Protein 2O9U (pdb70)

Solvent-accessible surface area: 6147 Å² total; per-residue (Å²): 61,152,90,99,101,40,93,41,24,120,101,0,51,90,3,0,108,14,0,4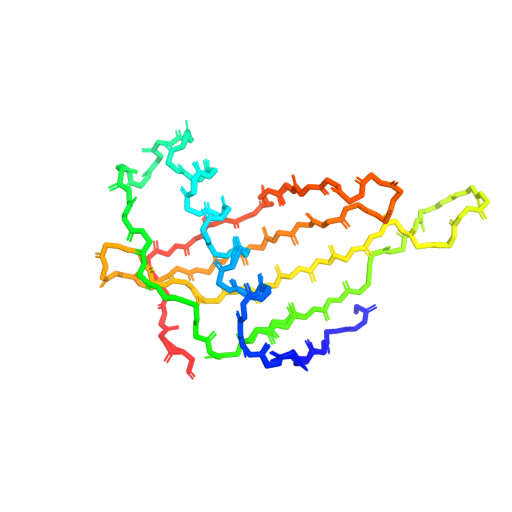,96,44,6,37,165,95,43,148,71,42,192,11,74,42,60,90,0,36,152,38,0,39,55,54,36,40,116,48,148,148,69,218,105,121,35,95,0,51,17,7,36,0,22,0,70,0,45,119,98,8,4,58,0,8,0,18,27,41,128,137,84,188,33,105,136,25,79,121,16,73,21,80,36,103,91,97

Nearest PDB structures (foldseek):
  8q0s-assembly1_AAA  TM=9.460E-01  e=7.509E-16  Dioscoreophyllum cumminsii
  3q2p-assembly3_C  TM=9.559E-01  e=2.024E-15  Dioscoreophyllum cumminsii
  5o7r-assembly1_B  TM=9.449E-01  e=1.716E-15  Dioscoreophyllum cumminsii
  3pxm-assembly2_B  TM=9.128E-01  e=8.858E-16  Dioscoreophyllum cumminsii
  5z1p-assembly1_A  TM=9.352E-01  e=2.259E-15  Dioscoreophyllum cumminsii

Sequence (96 aa):
GEWEEIIIIDDIGPFFTTQQNNLGKKFAVDDEEEENNKKIGQQYGGRLTFNKKVIRPCCMMKKTIIYENEGFREEIIKKGYEEYQQLLYYVYASDKKLFRRADDIISEEDYKTRGRRKKLLRFNGPPVPPPPPP

Structure (mmCIF, N/CA/C/O backbone):
data_2O9U
#
_entry.id   2O9U
#
_cell.length_a   27.103
_cell.length_b   66.316
_cell.length_c   27.154
_cell.angle_alpha   90.000
_cell.angle_beta   111.600
_cell.angle_gamma   90.000
#
_symmetry.space_group_name_H-M   'P 1 21 1'
#
loop_
_entity.id
_entity.type
_entity.pdbx_description
1 polymer 'Monellin chain B and Monellin chain A'
2 non-polymer 'SULFATE ION'
3 water water
#
loop_
_atom_site.group_PDB
_atom_site.id
_atom_site.type_symbol
_atom_site.label_atom_id
_atom_site.label_alt_id
_atom_site.label_comp_id
_atom_site.label_asym_id
_atom_site.label_entity_id
_atom_sit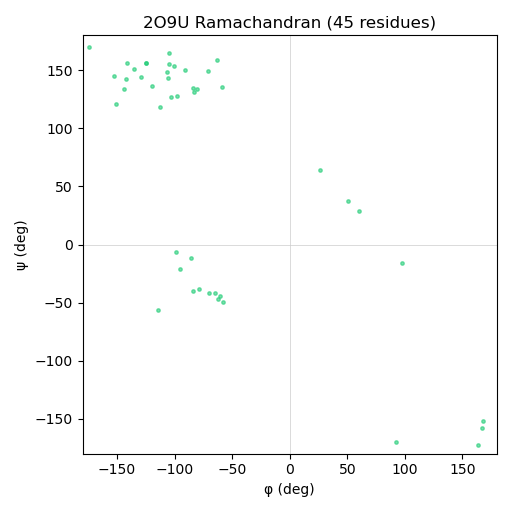e.label_seq_id
_atom_site.pdbx_PDB_ins_code
_atom_site.Cartn_x
_atom_site.Cartn_y
_atom_site.Cartn_z
_atom_site.occupancy
_atom_site.B_iso_or_equiv
_atom_site.auth_seq_id
_atom_site.auth_comp_id
_atom_site.auth_asym_id
_atom_site.auth_atom_id
_atom_site.pdbx_PDB_model_num
ATOM 1 N N . GLY A 1 2 ? -4.794 15.282 -1.561 0.50 34.23 1001 GLY X N 1
ATOM 2 C CA . GLY A 1 2 ? -3.474 14.598 -1.713 0.50 33.89 1001 GLY X CA 1
ATOM 3 C C . GLY A 1 2 ? -2.897 14.818 -3.102 0.50 33.47 1001 GLY X C 1
ATOM 4 O O . GLY A 1 2 ? -2.031 15.684 -3.299 0.50 33.99 1001 GLY X O 1
ATOM 5 N N . GLU A 1 3 ? -3.476 14.147 -4.094 1.00 33.37 1002 GLU X N 1
ATOM 6 C CA . GLU A 1 3 ? -4.719 13.422 -3.918 1.00 28.21 1002 GLU X CA 1
ATOM 7 C C . GLU A 1 3 ? -4.386 11.944 -3.872 1.00 25.27 1002 GLU X C 1
ATOM 8 O O . GLU A 1 3 ? -3.412 11.514 -4.474 1.00 26.00 1002 GLU X O 1
ATOM 14 N N . TRP A 1 4 ? -5.237 11.163 -3.240 1.00 21.82 1003 TRP X N 1
ATOM 15 C CA . TRP A 1 4 ? -5.013 9.712 -3.129 1.00 17.22 1003 TRP X CA 1
ATOM 16 C C . TRP A 1 4 ? -5.348 9.043 -4.431 1.00 15.82 1003 TRP X C 1
ATOM 17 O O . TRP A 1 4 ? -6.367 9.371 -5.086 1.00 20.11 1003 TRP X O 1
ATOM 28 N N A GLU A 1 5 ? -4.496 8.167 -4.885 0.50 13.08 1004 GLU X N 1
ATOM 29 N N B GLU A 1 5 ? -4.579 8.003 -4.724 0.50 14.44 1004 GLU X N 1
ATOM 30 C CA A GLU A 1 5 ? -4.874 7.249 -5.885 0.50 13.58 1004 GLU X CA 1
ATOM 31 C CA B GLU A 1 5 ? -4.631 7.250 -5.952 0.50 14.64 1004 GLU X CA 1
ATOM 32 C C A GLU A 1 5 ? -4.655 5.867 -5.318 0.50 12.22 1004 GLU X C 1
ATOM 33 C C B GLU A 1 5 ? -4.621 5.759 -5.597 0.50 13.12 1004 GLU X C 1
ATOM 34 O O A GLU A 1 5 ? -4.230 5.695 -4.174 0.50 11.40 1004 GLU X O 1
ATOM 35 O O B GLU A 1 5 ? -3.722 5.317 -4.984 0.50 10.78 1004 GLU X O 1
ATOM 46 N N A ILE A 1 6 ? -4.958 4.880 -6.141 0.50 12.60 1005 ILE X N 1
ATOM 47 N N B ILE A 1 6 ? -5.621 5.005 -6.033 0.50 12.22 1005 ILE X N 1
ATOM 48 C CA A ILE A 1 6 ? -4.932 3.520 -5.717 0.50 10.63 1005 ILE X CA 1
ATOM 49 C CA B ILE A 1 6 ? -5.624 3.557 -5.891 0.50 11.80 1005 ILE X CA 1
ATOM 50 C C A ILE A 1 6 ? -3.941 2.738 -6.569 0.50 9.63 1005 ILE X C 1
ATOM 51 C C B ILE A 1 6 ? -4.492 2.944 -6.677 0.50 10.39 1005 ILE X C 1
ATOM 52 O O A ILE A 1 6 ? -3.875 2.891 -7.795 0.50 11.92 1005 ILE X O 1
ATOM 53 O O B ILE A 1 6 ? -4.324 3.239 -7.860 0.50 10.46 1005 ILE X O 1
ATOM 62 N N A ILE A 1 7 ? -3.086 1.999 -5.906 0.50 9.14 1006 ILE X N 1
ATOM 63 N N B ILE A 1 7 ? -3.728 2.074 -6.019 0.50 10.14 1006 ILE X N 1
ATOM 64 C CA A ILE A 1 7 ? -2.193 1.137 -6.574 0.50 8.89 1006 ILE X CA 1
ATOM 65 C CA B ILE A 1 7 ? -2.693 1.271 -6.667 0.50 11.46 1006 ILE X CA 1
ATOM 66 C C A ILE A 1 7 ? -2.715 -0.286 -6.429 0.50 10.38 1006 ILE X C 1
ATOM 67 C C B ILE A 1 7 ? -2.827 -0.193 -6.307 0.50 10.00 1006 ILE X C 1
ATOM 68 O O A ILE A 1 7 ? -3.794 -0.536 -5.808 0.50 12.06 1006 ILE X O 1
ATOM 69 O O B ILE A 1 7 ? -3.165 -0.548 -5.190 0.50 9.24 1006 ILE X O 1
ATOM 78 N N A ASP A 1 8 ? -2.148 -1.161 -7.237 0.50 9.27 1007 ASP X N 1
ATOM 79 N N B ASP A 1 8 ? -2.565 -1.068 -7.255 0.50 8.03 1007 ASP X N 1
ATOM 80 C CA A ASP A 1 8 ? -2.480 -2.561 -7.147 0.50 9.18 1007 ASP X CA 1
ATOM 81 C CA B ASP A 1 8 ? -2.822 -2.460 -6.987 0.50 8.61 1007 ASP X CA 1
ATOM 82 C C A ASP A 1 8 ? -1.578 -3.163 -6.160 0.50 9.11 1007 ASP X C 1
ATOM 83 C C B ASP A 1 8 ? -1.752 -3.050 -6.012 0.50 9.00 1007 ASP X C 1
ATOM 84 O O A ASP A 1 8 ? -0.465 -2.690 -6.018 0.60 10.24 1007 ASP X O 1
ATOM 85 O O B ASP A 1 8 ? -0.829 -2.343 -5.570 0.40 11.92 1007 ASP X O 1
ATOM 94 N N . ILE A 1 9 ? -1.993 -4.276 -5.571 1.00 10.08 1008 ILE X N 1
ATOM 95 C CA . ILE A 1 9 ? -1.146 -5.017 -4.703 1.00 9.09 1008 ILE X CA 1
ATOM 96 C C . ILE A 1 9 ? -0.156 -5.878 -5.469 1.00 9.98 1008 ILE X C 1
ATOM 97 O O . ILE A 1 9 ? -0.354 -6.218 -6.635 1.00 11.81 1008 ILE X O 1
ATOM 102 N N . GLY A 1 10 ? 0.924 -6.229 -4.812 1.00 10.77 1009 GLY X N 1
ATOM 103 C CA . GLY A 1 10 ? 1.971 -7.026 -5.407 1.00 11.75 1009 GLY X CA 1
ATOM 104 C C . GLY A 1 10 ? 3.152 -6.949 -4.496 1.00 11.73 1009 GLY X C 1
ATOM 105 O O . GLY A 1 10 ? 3.058 -6.583 -3.314 1.00 11.12 1009 GLY X O 1
ATOM 106 N N . PRO A 1 11 ? 4.354 -7.209 -5.019 1.00 12.26 1010 PRO X N 1
ATOM 107 C CA . PRO A 1 11 ? 5.510 -7.288 -4.123 1.00 12.90 1010 PRO X CA 1
ATOM 108 C C . PRO A 1 11 ? 5.811 -5.985 -3.380 1.00 10.54 1010 PRO X C 1
ATOM 109 O O . PRO A 1 11 ? 6.282 -6.037 -2.233 1.00 11.34 1010 PRO X O 1
ATOM 113 N N A PHE A 1 12 ? 5.515 -4.876 -4.039 0.70 12.75 1011 PHE X N 1
ATOM 114 N N B PHE A 1 12 ? 5.649 -4.801 -3.980 0.30 12.32 1011 PHE X N 1
ATOM 115 C CA A PHE A 1 12 ? 5.711 -3.584 -3.473 0.70 12.73 1011 PHE X CA 1
ATOM 116 C CA B PHE A 1 12 ? 6.008 -3.557 -3.226 0.30 12.16 1011 PHE X CA 1
ATOM 117 C C A PHE A 1 12 ? 4.862 -3.454 -2.194 0.70 10.95 1011 PHE X C 1
ATOM 118 C C B PHE A 1 12 ? 5.081 -3.375 -1.982 0.30 11.26 1011 PHE X C 1
ATOM 119 O O A PHE A 1 12 ? 5.370 -2.984 -1.136 0.70 10.16 1011 PHE X O 1
ATOM 120 O O B PHE A 1 12 ? 5.572 -3.070 -0.865 0.30 9.87 1011 PHE X O 1
ATOM 135 N N A THR A 1 13 ? 3.558 -3.827 -2.274 0.50 9.37 1012 THR X N 1
ATOM 136 N N B THR A 1 13 ? 3.761 -3.614 -2.149 0.50 12.11 1012 THR X N 1
ATOM 137 C CA A THR A 1 13 ? 2.647 -3.691 -1.119 0.50 9.13 1012 THR X CA 1
ATOM 138 C CA B THR A 1 13 ? 2.834 -3.506 -1.016 0.50 11.38 1012 THR X CA 1
ATOM 139 C C A THR A 1 13 ? 2.947 -4.661 -0.037 0.50 8.36 1012 THR X C 1
ATOM 140 C C B THR A 1 13 ? 2.924 -4.661 0.003 0.50 9.75 1012 THR X C 1
ATOM 141 O O A THR A 1 13 ? 2.947 -4.295 1.142 0.50 8.22 1012 THR X O 1
ATOM 142 O O B THR A 1 13 ? 2.712 -4.429 1.192 0.50 9.03 1012 THR X O 1
ATOM 149 N N . GLN A 1 14 ? 3.337 -5.857 -0.427 1.00 9.74 1013 GLN X N 1
ATOM 150 C CA A GLN A 1 14 ? 3.660 -6.884 0.548 0.50 10.49 1013 GLN X CA 1
ATOM 151 C CA B GLN A 1 14 ? 3.734 -6.906 0.513 0.50 11.10 1013 GLN X CA 1
ATOM 152 C C . GLN A 1 14 ? 4.861 -6.413 1.384 1.00 10.58 1013 GLN X C 1
A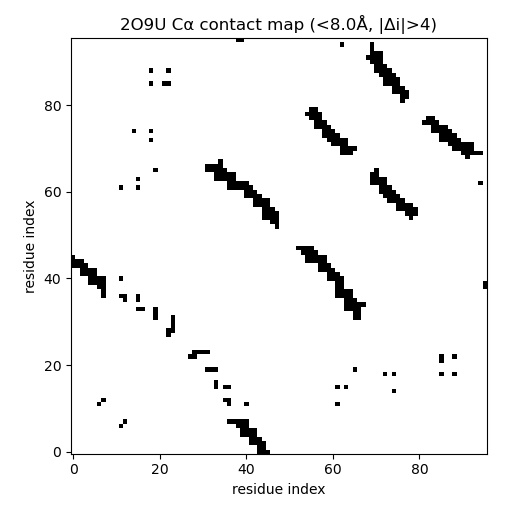TOM 153 O O . GLN A 1 14 ? 4.870 -6.565 2.597 1.00 12.13 1013 GLN X O 1
ATOM 164 N N A ASN A 1 15 ? 5.874 -5.845 0.679 0.50 8.35 1014 ASN X N 1
ATOM 165 N N B ASN A 1 15 ? 5.807 -5.775 0.806 0.50 9.16 1014 ASN X N 1
ATOM 166 C CA A ASN A 1 15 ? 7.109 -5.254 1.306 0.50 9.20 1014 ASN X CA 1
ATOM 167 C CA B ASN A 1 15 ? 6.896 -5.430 1.642 0.50 9.47 1014 ASN X CA 1
ATOM 168 C C A ASN A 1 15 ? 6.729 -4.145 2.320 0.50 8.57 1014 ASN X C 1
ATOM 169 C C B ASN A 1 15 ? 6.578 -4.201 2.488 0.50 8.48 1014 ASN X C 1
ATOM 170 O O A ASN A 1 15 ? 7.278 -4.109 3.416 0.50 8.68 1014 ASN X O 1
ATOM 171 O O B ASN A 1 15 ? 6.969 -4.126 3.670 0.50 7.58 1014 ASN X O 1
ATOM 180 N N . LEU A 1 16 ? 5.788 -3.266 1.955 1.00 8.48 1015 LEU X N 1
ATOM 181 C CA . LEU A 1 16 ? 5.293 -2.220 2.852 1.00 8.87 1015 LEU X CA 1
ATOM 182 C C . LEU A 1 16 ? 4.614 -2.788 4.049 1.00 8.59 1015 LEU X C 1
ATOM 183 O O . LEU A 1 16 ? 4.765 -2.278 5.177 1.00 8.34 1015 LEU X O 1
ATOM 188 N N . GLY A 1 17 ? 3.817 -3.812 3.851 1.00 8.55 1016 GLY X N 1
ATOM 189 C CA . GLY A 1 17 ? 3.098 -4.451 4.945 1.00 9.01 1016 GLY X CA 1
ATOM 190 C C . GLY A 1 17 ? 4.024 -5.132 5.961 1.00 8.16 1016 GLY X C 1
ATOM 191 O O . GLY A 1 17 ? 3.831 -5.033 7.180 1.00 8.88 1016 GLY X O 1
ATOM 192 N N . LYS A 1 18 ? 5.049 -5.808 5.474 1.00 8.36 1017 LYS X N 1
ATOM 193 C CA A LYS A 1 18 ? 6.047 -6.414 6.343 1.00 7.92 1017 LYS X CA 1
ATOM 194 C CA B LYS A 1 18 ? 6.043 -6.431 6.341 0.00 8.09 1017 LYS X CA 1
ATOM 195 C C . LYS A 1 18 ? 6.793 -5.351 7.129 1.00 8.22 1017 LYS X C 1
ATOM 196 O O . LYS A 1 18 ? 7.058 -5.531 8.314 1.00 9.39 1017 LYS X O 1
ATOM 207 N N . PHE A 1 19 ? 7.114 -4.241 6.489 1.00 8.43 1018 PHE X N 1
ATOM 208 C CA . PHE A 1 19 ? 7.702 -3.094 7.167 1.00 9.46 1018 PHE X CA 1
ATOM 209 C C . PHE A 1 19 ? 6.812 -2.588 8.291 1.00 8.53 1018 PHE X C 1
ATOM 210 O O . PHE A 1 19 ? 7.239 -2.386 9.420 1.00 9.03 1018 PHE X O 1
ATOM 218 N N . ALA A 1 20 ? 5.537 -2.400 7.980 1.00 8.78 1019 ALA X N 1
ATOM 219 C CA . ALA A 1 20 ? 4.596 -1.882 8.973 1.00 8.90 1019 ALA X CA 1
ATOM 220 C C . ALA A 1 20 ? 4.497 -2.816 10.189 1.00 9.79 1019 ALA X C 1
ATOM 221 O O . ALA A 1 20 ? 4.499 -2.355 11.321 1.00 9.46 1019 ALA X O 1
ATOM 223 N N . VAL A 1 21 ? 4.413 -4.111 9.963 1.00 9.15 1020 VAL X N 1
ATOM 224 C CA . VAL A 1 21 ? 4.332 -5.070 11.062 1.00 9.44 1020 VAL X CA 1
ATOM 225 C C . VAL A 1 21 ? 5.598 -5.049 11.871 1.00 9.81 1020 VAL X C 1
ATOM 226 O O . VAL A 1 21 ? 5.538 -5.067 13.127 1.00 9.71 1020 VAL X O 1
ATOM 230 N N A ASP A 1 22 ? 6.744 -5.063 11.207 0.50 7.92 1021 ASP X N 1
ATOM 231 N N B ASP A 1 22 ? 6.744 -4.927 11.200 0.50 8.79 1021 ASP X N 1
ATOM 232 C CA A ASP A 1 22 ? 7.992 -5.025 11.973 0.50 8.05 1021 ASP X CA 1
ATOM 233 C CA B ASP A 1 22 ? 8.026 -4.857 11.927 0.50 10.46 1021 ASP X CA 1
ATOM 234 C C A ASP A 1 22 ? 8.039 -3.788 12.836 0.50 7.89 1021 ASP X C 1
ATOM 235 C C B ASP A 1 22 ? 7.989 -3.619 12.888 0.50 10.08 1021 ASP X C 1
ATOM 236 O O A ASP A 1 22 ? 8.553 -3.793 13.960 0.50 8.27 1021 ASP X O 1
ATOM 237 O O B ASP A 1 22 ? 8.193 -3.761 14.098 0.50 12.47 1021 ASP X O 1
ATOM 246 N N A GLU A 1 23 ? 7.718 -2.656 12.260 0.50 9.54 1022 GLU X N 1
ATOM 247 N N B GLU A 1 23 ? 7.629 -2.438 12.381 0.50 8.33 1022 GLU X N 1
ATOM 248 C CA A GLU A 1 23 ? 7.799 -1.427 13.006 0.50 10.80 1022 GLU X CA 1
ATOM 249 C CA B GLU A 1 23 ? 7.579 -1.197 13.191 0.50 9.62 1022 GLU X CA 1
ATOM 250 C C A GLU A 1 23 ? 6.731 -1.388 14.205 0.50 11.35 1022 GLU X C 1
ATOM 251 C C B GLU A 1 23 ? 6.612 -1.243 14.257 0.50 11.01 1022 GLU X C 1
ATOM 252 O O A GLU A 1 23 ? 7.097 -1.103 15.383 0.50 12.01 1022 GLU X O 1
ATOM 253 O O B GLU A 1 23 ? 6.820 -0.667 15.336 0.50 12.71 1022 GLU X O 1
ATOM 264 N N . GLU A 1 24 ? 5.514 -1.881 14.012 1.00 10.18 1023 GLU X N 1
ATOM 265 C CA A GLU A 1 24 ? 4.550 -1.900 15.083 0.50 10.93 1023 GLU X CA 1
ATOM 266 C CA B GLU A 1 24 ? 4.517 -1.972 15.054 0.50 11.43 1023 GLU X CA 1
ATOM 267 C C . GLU A 1 24 ? 4.965 -2.895 16.146 1.00 10.31 1023 GLU X C 1
ATOM 268 O O . GLU A 1 24 ? 4.800 -2.625 17.320 1.00 12.18 1023 GLU X O 1
ATOM 279 N N . ASN A 1 25 ? 5.571 -4.025 15.766 1.00 9.96 1024 ASN X N 1
ATOM 280 C CA A ASN A 1 25 ? 6.038 -4.942 16.761 0.50 10.40 1024 ASN X CA 1
ATOM 281 C CA B ASN A 1 25 ? 6.118 -4.945 16.748 0.50 11.22 1024 ASN X CA 1
ATOM 282 C C . ASN A 1 25 ? 7.050 -4.244 17.692 1.00 10.49 1024 ASN X C 1
ATOM 283 O O . ASN A 1 25 ? 7.060 -4.495 18.900 1.00 12.49 1024 ASN X O 1
ATOM 292 N N . LYS A 1 26 ? 7.931 -3.413 17.149 1.00 10.76 1025 LYS X N 1
ATOM 293 C CA A LYS A 1 26 ? 8.975 -2.616 17.903 0.40 11.29 1025 LYS X CA 1
ATOM 294 C CA B LYS A 1 26 ? 8.918 -2.800 18.024 0.60 10.24 1025 LYS X CA 1
ATOM 295 C C . LYS A 1 26 ? 8.320 -1.786 19.005 1.00 12.93 1025 LYS X C 1
ATOM 296 O O . LYS A 1 26 ? 8.890 -1.568 20.073 1.00 15.79 1025 LYS X O 1
ATOM 307 N N . ILE A 1 27 ? 7.149 -1.194 18.673 1.00 11.85 1026 ILE X N 1
ATOM 308 C CA . ILE A 1 27 ? 6.361 -0.273 19.585 1.00 14.11 1026 ILE X CA 1
ATOM 309 C C . ILE A 1 27 ? 5.725 -1.028 20.745 1.00 15.15 1026 ILE X C 1
ATOM 310 O O . ILE A 1 27 ? 5.699 -0.559 21.877 1.00 16.84 1026 ILE X O 1
ATOM 315 N N . GLY A 1 28 ? 5.176 -2.201 20.450 1.00 16.72 1027 GLY X N 1
ATOM 316 C CA . GLY A 1 28 ? 4.658 -3.118 21.482 1.00 17.39 1027 GLY X CA 1
ATOM 317 C C . GLY A 1 28 ? 3.141 -3.092 21.769 1.00 15.90 1027 GLY X C 1
ATOM 318 O O . GLY A 1 28 ? 2.599 -3.992 22.526 1.00 18.84 1027 GLY X O 1
ATOM 319 N N . GLN A 1 29 ? 2.432 -2.067 21.328 1.00 18.51 1028 GLN X N 1
ATOM 320 C CA A GLN A 1 29 ? 1.083 -1.832 21.847 0.50 17.12 1028 GLN X CA 1
ATOM 321 C CA B GLN A 1 29 ? 1.071 -1.806 21.840 0.50 18.42 1028 GLN X CA 1
ATOM 322 C C . GLN A 1 29 ? 0.063 -2.889 21.378 1.00 19.37 1028 GLN X C 1
ATOM 323 O O . GLN A 1 29 ? -1.015 -3.020 21.961 1.00 19.68 1028 GLN X O 1
ATOM 334 N N . TYR A 1 30 ? 0.417 -3.684 20.335 1.00 18.56 1029 TYR X N 1
ATOM 335 C CA . TYR A 1 30 ? -0.455 -4.778 19.798 1.00 16.53 1029 TYR X CA 1
ATOM 336 C C . TYR A 1 30 ? 0.134 -6.162 20.053 1.00 13.67 1029 TYR X C 1
ATOM 337 O O . TYR A 1 30 ? -0.303 -7.183 19.491 1.00 16.68 1029 TYR X O 1
ATOM 346 N N A GLY A 1 31 ? 1.105 -6.233 20.969 0.25 16.46 1030 GLY X N 1
ATOM 347 N N B GLY A 1 31 ? 1.154 -6.201 20.923 0.75 16.90 1030 GLY X N 1
ATOM 348 C CA A GLY A 1 31 ? 1.877 -7.457 21.162 0.30 17.19 1030 GLY X CA 1
ATOM 349 C CA B GLY A 1 31 ? 1.948 -7.365 21.098 0.70 17.81 1030 GLY X CA 1
ATOM 350 C C A GLY A 1 31 ? 2.739 -7.752 19.936 0.25 17.02 1030 GLY X C 1
ATOM 351 C C B GLY A 1 31 ? 2.699 -7.759 19.849 0.75 18.15 1030 GLY X C 1
ATOM 352 O O A GLY A 1 31 ? 2.968 -6.871 19.108 0.08 16.65 1030 GLY X O 1
ATOM 353 O O B GLY A 1 31 ? 2.846 -6.944 18.939 0.92 17.85 1030 GLY X O 1
ATOM 354 N N . ARG A 1 32 ? 3.218 -8.989 19.823 1.00 17.33 1031 ARG X N 1
ATOM 355 C CA . ARG A 1 32 ? 3.949 -9.457 18.598 1.00 14.39 1031 ARG X CA 1
ATOM 356 C C . ARG A 1 32 ? 2.924 -9.936 17.544 1.00 13.12 1031 ARG X C 1
ATOM 357 O O . ARG A 1 32 ? 2.138 -10.861 17.786 1.00 18.39 1031 ARG X O 1
ATOM 365 N N . LEU A 1 33 ? 2.982 -9.344 16.399 1.00 10.84 1032 LEU X N 1
ATOM 366 C CA . LEU A 1 33 ? 2.134 -9.643 15.302 1.00 9.52 1032 LEU X CA 1
ATOM 367 C C . LEU A 1 33 ? 2.916 -10.398 14.228 1.00 11.15 1032 LEU X C 1
ATOM 368 O O . LEU A 1 33 ? 4.094 -10.166 14.042 1.00 11.66 1032 LEU X O 1
ATOM 373 N N . THR A 1 34 ? 2.229 -11.283 13.495 1.00 10.11 1033 THR X N 1
ATOM 374 C CA . THR A 1 34 ? 2.828 -12.070 12.417 1.00 10.63 1033 THR X CA 1
ATOM 375 C C . THR A 1 34 ? 2.227 -11.608 11.094 1.00 9.36 1033 THR X C 1
ATOM 376 O O . THR A 1 34 ? 1.026 -11.766 10.865 1.00 10.42 1033 THR X O 1
ATOM 380 N N . PHE A 1 35 ? 3.036 -11.093 10.198 1.00 9.60 1034 PHE X N 1
ATOM 381 C CA . PHE A 1 35 ? 2.515 -10.626 8.913 1.00 8.37 1034 PHE X CA 1
ATOM 382 C C . PHE A 1 35 ? 1.813 -11.742 8.139 1.00 8.77 1034 PHE X C 1
ATOM 383 O O . PHE A 1 35 ? 2.357 -12.844 8.029 1.00 10.16 1034 PHE X O 1
ATOM 391 N N . ASN A 1 36 ? 0.650 -11.432 7.580 1.00 7.80 1035 ASN X N 1
ATOM 392 C CA . ASN A 1 36 ? -0.040 -12.373 6.704 1.00 8.38 1035 ASN X CA 1
ATOM 393 C C . ASN A 1 36 ? -0.127 -11.877 5.259 1.00 7.78 1035 ASN X C 1
ATOM 394 O O . ASN A 1 36 ? 0.281 -12.609 4.350 1.00 9.04 1035 ASN X O 1
ATOM 399 N N . LYS A 1 37 ? -0.688 -10.694 5.011 1.00 7.02 1036 LYS X N 1
ATOM 400 C CA A LYS A 1 37 ? -1.040 -10.280 3.661 0.50 7.45 1036 LYS X CA 1
ATOM 401 C CA B LYS A 1 37 ? -1.142 -10.304 3.668 0.50 7.20 1036 LYS X CA 1
ATOM 402 C C . LYS A 1 37 ? -1.490 -8.828 3.661 1.00 6.84 1036 LYS X C 1
ATOM 403 O O . LYS A 1 37 ? -2.175 -8.392 4.580 1.00 8.42 1036 LYS X O 1
ATOM 414 N N . VAL A 1 38 ? -1.139 -8.109 2.574 1.00 6.27 1037 VAL X N 1
ATOM 415 C CA . VAL A 1 38 ? -1.740 -6.799 2.311 1.00 6.69 1037 VAL X CA 1
ATOM 416 C C . VAL A 1 38 ? -2.794 -6.968 1.191 1.00 6.74 1037 VAL X C 1
ATOM 417 O O . VAL A 1 38 ? -2.537 -7.603 0.178 1.00 7.89 1037 VAL X O 1
ATOM 421 N N . ILE A 1 39 ? -4.001 -6.508 1.460 1.00 5.82 1038 ILE X N 1
ATOM 422 C CA . ILE A 1 39 ? -5.126 -6.620 0.543 1.00 6.22 1038 ILE X CA 1
ATOM 423 C C . ILE A 1 39 ? -5.431 -5.284 -0.121 1.00 6.00 1038 ILE X C 1
ATOM 424 O O . ILE A 1 39 ? -4.969 -4.239 0.311 1.00 7.17 1038 I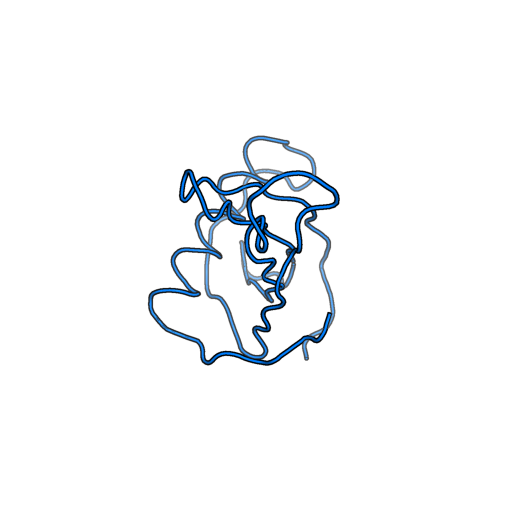LE X O 1
ATOM 429 N N . ARG A 1 40 ? -6.208 -5.343 -1.189 1.00 7.23 1039 ARG X N 1
ATOM 430 C CA . ARG A 1 40 ? -6.780 -4.165 -1.775 1.00 7.23 1039 ARG X CA 1
ATOM 431 C C . ARG A 1 40 ? -7.859 -3.620 -0.863 1.00 8.16 1039 ARG X C 1
ATOM 432 O O . ARG A 1 40 ? -8.574 -4.412 -0.221 1.00 9.38 1039 ARG X O 1
ATOM 440 N N . PRO A 1 41 ? -8.056 -2.308 -0.860 1.00 8.79 1040 PRO X N 1
ATOM 441 C CA . PRO A 1 41 ? -7.360 -1.282 -1.605 1.00 9.14 1040 PRO X CA 1
ATOM 442 C C . PRO A 1 41 ? -6.105 -0.771 -0.932 1.00 8.19 1040 PRO X C 1
ATOM 443 O O . PRO A 1 41 ? -6.091 -0.594 0.290 1.00 8.25 1040 PRO X O 1
ATOM 447 N N A CYS A 1 42 ? -5.034 -0.600 -1.702 0.70 8.67 1041 CYS X N 1
ATOM 448 N N B CYS A 1 42 ? -5.213 -0.238 -1.750 0.30 7.26 1041 CYS X N 1
ATOM 449 C CA A CYS A 1 42 ? -3.898 0.197 -1.299 0.70 9.98 1041 CYS X CA 1
ATOM 450 C CA B CYS A 1 42 ? -3.980 0.313 -1.266 0.30 8.82 1041 CYS X CA 1
ATOM 451 C C A CYS A 1 42 ? -4.012 1.504 -2.075 0.70 10.23 1041 CYS X C 1
ATOM 452 C C B CYS A 1 42 ? -3.721 1.704 -1.844 0.30 7.45 1041 CYS X C 1
ATOM 453 O O A CYS A 1 42 ? -4.484 1.576 -3.234 0.70 10.90 1041 CYS X O 1
ATOM 454 O O B CYS A 1 42 ? -3.718 1.910 -3.070 0.30 6.99 1041 CYS X O 1
ATOM 459 N N A MET A 1 43 ? -3.589 2.556 -1.463 0.50 8.21 1042 MET X N 1
ATOM 460 N N B MET A 1 43 ? -3.613 2.680 -0.977 0.50 9.00 1042 MET X N 1
ATOM 461 C CA A MET A 1 43 ? -3.596 3.839 -2.157 0.50 10.56 1042 MET X CA 1
ATOM 462 C CA B MET A 1 43 ? -3.656 4.077 -1.440 0.50 8.81 1042 MET X CA 1
ATOM 463 C C A MET A 1 43 ? -2.341 4.592 -1.709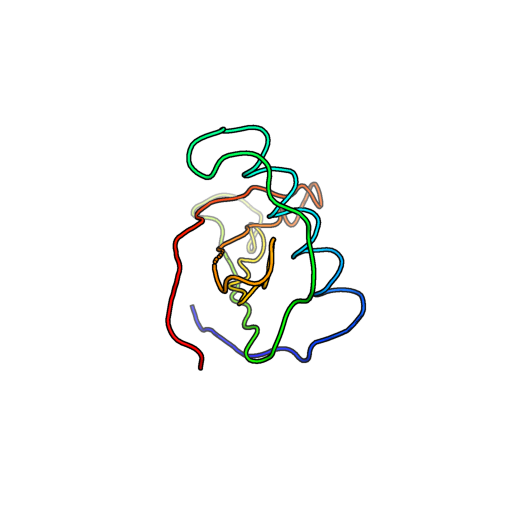 0.50 10.10 1042 MET X C 1
ATOM 464 C C B MET A 1 43 ? -2.310 4.796 -1.429 0.50 9.23 1042 MET X C 1
ATOM 465 O O A MET A 1 43 ? -1.645 4.191 -0.780 0.50 9.06 1042 MET X O 1
ATOM 466 O O B MET A 1 43 ? -1.515 4.598 -0.511 0.50 9.61 1042 MET X O 1
ATOM 475 N N . LYS A 1 44 ? -2.038 5.609 -2.473 1.00 10.34 1043 LYS X N 1
ATOM 476 C CA . LYS A 1 44 ? -0.800 6.351 -2.491 1.00 9.81 1043 LYS X CA 1
ATOM 477 C C . LYS A 1 44 ? -1.122 7.830 -2.729 1.00 9.88 1043 LYS X C 1
ATOM 478 O O . LYS A 1 44 ? -1.971 8.157 -3.545 1.00 11.14 1043 LYS X O 1
ATOM 484 N N . LYS A 1 45 ? -0.395 8.710 -2.079 1.00 10.13 1044 LYS X N 1
ATOM 485 C CA . LYS A 1 45 ? -0.448 10.125 -2.376 1.00 11.52 1044 LYS X CA 1
ATOM 486 C C . LYS A 1 45 ? 0.926 10.730 -2.293 1.00 11.13 1044 LYS X C 1
ATOM 487 O O . LYS A 1 45 ? 1.813 10.252 -1.613 1.00 11.23 1044 LYS X O 1
ATOM 493 N N . THR A 1 46 ? 1.083 11.838 -2.996 1.00 11.29 1045 THR X N 1
ATOM 494 C CA . THR A 1 46 ? 2.312 12.587 -2.986 1.00 10.46 1045 THR X CA 1
ATOM 495 C C . THR A 1 46 ? 2.370 13.543 -1.790 1.00 10.06 1045 THR X C 1
ATOM 496 O O . THR A 1 46 ? 1.395 14.173 -1.444 1.00 13.24 1045 THR X O 1
ATOM 500 N N . ILE A 1 47 ? 3.523 13.552 -1.131 1.00 9.19 1046 ILE X N 1
ATOM 501 C CA A ILE A 1 47 ? 3.859 14.445 -0.033 0.50 10.01 1046 ILE X CA 1
ATOM 502 C CA B ILE A 1 47 ? 3.799 14.503 -0.098 0.50 10.11 1046 ILE X CA 1
ATOM 503 C C . ILE A 1 47 ? 4.745 15.539 -0.628 1.00 9.73 1046 ILE X C 1
ATOM 504 O O . ILE A 1 47 ? 5.867 15.258 -1.071 1.00 10.20 1046 ILE X O 1
ATOM 51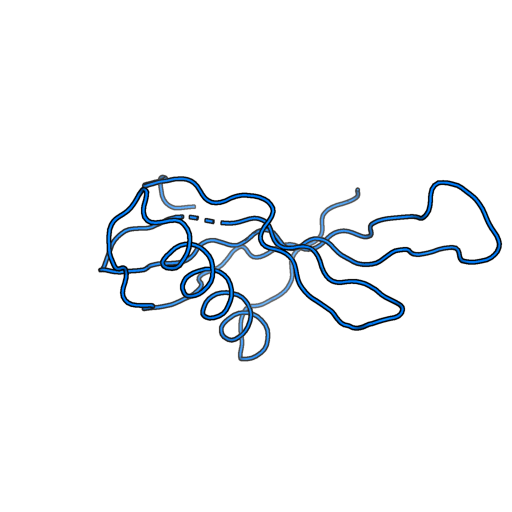3 N N . TYR A 1 48 ? 4.272 16.775 -0.643 1.00 10.48 1047 TYR X N 1
ATOM 514 C CA . TYR A 1 48 ? 5.048 17.866 -1.215 1.00 10.70 1047 TYR X CA 1
ATOM 515 C C . TYR A 1 48 ? 5.897 18.488 -0.123 1.00 9.68 1047 TYR X C 1
ATOM 516 O O . TYR A 1 48 ? 5.528 18.518 1.051 1.00 12.34 1047 TYR X O 1
ATOM 525 N N . GLU A 1 49 ? 7.058 19.026 -0.509 1.00 9.46 1048 GLU X N 1
ATOM 526 C CA . GLU A 1 49 ? 7.810 19.832 0.380 1.00 9.34 1048 GLU X CA 1
ATOM 527 C C . GLU A 1 49 ? 7.023 21.081 0.737 1.00 8.71 1048 GLU X C 1
ATOM 528 O O . GLU A 1 49 ? 6.141 21.528 -0.026 1.00 9.44 1048 GLU X O 1
ATOM 534 N N . ASN A 1 50 ? 7.383 21.702 1.866 1.00 8.44 1049 ASN X N 1
ATOM 535 C CA . ASN A 1 50 ? 6.783 22.954 2.278 1.00 8.86 1049 ASN X CA 1
ATOM 536 C C . ASN A 1 50 ? 7.613 24.184 1.939 1.00 8.46 1049 ASN X C 1
ATOM 537 O O . ASN A 1 50 ? 7.154 25.309 2.175 1.00 8.42 1049 ASN X O 1
ATOM 542 N N . GLU A 1 51 ? 8.815 23.976 1.443 1.00 8.81 1050 GLU X N 1
ATOM 543 C CA . GLU A 1 51 ? 9.782 25.012 1.115 1.00 9.56 1050 GLU X CA 1
ATOM 544 C C . GLU A 1 51 ? 10.977 24.391 0.454 1.00 10.75 1050 GLU X C 1
ATOM 545 O O . GLU A 1 51 ? 11.109 23.159 0.400 1.00 12.32 1050 GLU X O 1
ATOM 551 N N . GLY A 1 52 ? 11.826 25.235 -0.078 1.00 13.00 1051 GLY X N 1
ATOM 552 C CA . GLY A 1 52 ? 13.103 24.829 -0.607 1.00 13.86 1051 GLY X CA 1
ATOM 553 C C . GLY A 1 52 ? 13.073 24.517 -2.078 1.00 12.88 1051 GLY X C 1
ATOM 554 O O . GLY A 1 52 ? 12.091 24.834 -2.790 1.00 14.82 1051 GLY X O 1
ATOM 555 N N . PHE A 1 53 ? 14.159 23.948 -2.580 1.00 12.62 1052 PHE X N 1
ATOM 556 C CA . PHE A 1 53 ? 14.306 23.695 -4.016 1.00 11.96 1052 PHE X CA 1
ATOM 557 C C . PHE A 1 53 ? 13.737 22.428 -4.540 1.00 13.62 1052 PHE X C 1
ATOM 558 O O . PHE A 1 53 ? 13.632 22.254 -5.749 1.00 14.42 1052 PHE X O 1
ATOM 566 N N . ARG A 1 54 ? 13.348 21.523 -3.667 1.00 12.46 1053 ARG X N 1
ATOM 567 C CA . ARG A 1 54 ? 12.750 20.256 -4.138 1.00 14.68 1053 ARG X CA 1
ATOM 568 C C . ARG A 1 54 ? 11.247 20.312 -4.003 1.00 12.47 1053 ARG X C 1
ATOM 569 O O . ARG A 1 54 ? 10.735 20.782 -2.979 1.00 12.78 1053 ARG X O 1
ATOM 577 N N A GLU A 1 55 ? 10.589 19.806 -5.030 0.50 10.65 1054 GLU X N 1
ATOM 578 N N B GLU A 1 55 ? 10.509 19.856 -5.000 0.50 12.17 1054 GLU X N 1
ATOM 579 C CA A GLU A 1 55 ? 9.162 19.825 -5.120 0.50 9.54 1054 GLU X CA 1
ATOM 580 C CA B GLU A 1 55 ? 9.046 19.882 -4.898 0.5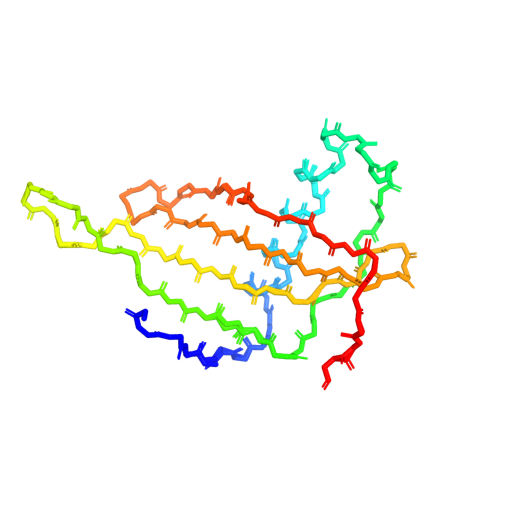0 11.67 1054 GLU X CA 1
ATOM 581 C C A GLU A 1 55 ? 8.524 18.766 -4.229 0.50 9.75 1054 GLU X C 1
ATOM 582 C C B GLU A 1 55 ? 8.510 18.724 -4.072 0.50 10.46 1054 GLU X C 1
ATOM 583 O O A GLU A 1 55 ? 7.577 19.037 -3.519 0.50 9.48 1054 GLU X O 1
ATOM 584 O O B GLU A 1 55 ? 7.622 18.886 -3.260 0.50 9.22 1054 GLU X O 1
ATOM 595 N N . ILE A 1 56 ? 9.010 17.532 -4.354 1.00 10.69 1055 ILE X N 1
ATOM 596 C CA A ILE A 1 56 ? 8.363 16.376 -3.744 0.50 11.82 1055 ILE X CA 1
ATOM 597 C CA B ILE A 1 56 ? 8.434 16.288 -3.795 0.50 11.10 1055 ILE X CA 1
ATOM 598 C C . ILE A 1 56 ? 9.200 15.824 -2.586 1.00 10.87 1055 ILE X C 1
ATOM 599 O O . ILE A 1 56 ? 10.386 15.519 -2.707 1.00 14.03 1055 ILE X O 1
ATOM 608 N N . LYS A 1 57 ? 8.579 15.789 -1.427 1.00 10.62 1056 LYS X N 1
ATOM 609 C CA A LYS A 1 57 ? 9.221 15.200 -0.223 0.50 11.95 1056 LYS X CA 1
ATOM 610 C CA B LYS A 1 57 ? 9.216 15.227 -0.240 0.50 10.98 1056 LYS X CA 1
ATOM 611 C C . LYS A 1 57 ? 9.238 13.712 -0.275 1.00 11.64 1056 LYS X C 1
ATOM 612 O O . LYS A 1 57 ? 10.206 13.097 0.131 1.00 13.78 1056 LYS X O 1
ATOM 623 N N . GLY A 1 58 ? 8.143 13.122 -0.738 1.00 10.45 1057 GLY X N 1
ATOM 624 C CA . GLY A 1 58 ? 8.018 11.673 -0.797 1.00 10.99 1057 GLY X CA 1
ATOM 625 C C . GLY A 1 58 ? 6.585 11.289 -1.074 1.00 9.74 1057 GLY X C 1
ATOM 626 O O . GLY A 1 58 ? 5.872 12.032 -1.689 1.00 9.98 1057 GLY X O 1
ATOM 627 N N . TYR A 1 59 ? 6.196 10.098 -0.593 1.00 10.48 1058 TYR X N 1
ATOM 628 C CA . TYR A 1 59 ? 4.905 9.511 -0.854 1.00 10.21 1058 TYR X CA 1
ATOM 629 C C . TYR A 1 59 ? 4.378 8.966 0.453 1.00 10.92 1058 TYR X C 1
ATOM 630 O O . TYR A 1 59 ? 5.134 8.583 1.335 1.00 15.91 1058 TYR X O 1
ATOM 639 N N . GLU A 1 60 ? 3.080 8.930 0.579 1.00 9.43 1059 GLU X N 1
ATOM 640 C CA A GLU A 1 60 ? 2.404 8.256 1.674 0.50 9.68 1059 GLU X CA 1
ATOM 641 C CA B GLU A 1 60 ? 2.465 8.213 1.656 0.50 9.38 1059 GLU X CA 1
ATOM 642 C C . GLU A 1 60 ? 1.587 7.130 1.098 1.00 9.37 1059 GLU X C 1
ATOM 643 O O . GLU A 1 60 ? 0.895 7.309 0.108 1.00 10.27 1059 GLU X O 1
ATOM 654 N N . TYR A 1 61 ? 1.600 5.987 1.775 1.00 8.72 1060 TYR X N 1
ATOM 655 C CA . TYR A 1 61 ? 0.820 4.822 1.440 1.00 8.26 1060 TYR X CA 1
ATOM 656 C C . TYR A 1 61 ? -0.100 4.469 2.570 1.00 8.74 1060 TYR X C 1
ATOM 657 O O . TYR A 1 61 ? 0.285 4.524 3.733 1.00 11.09 1060 TYR X O 1
ATOM 666 N N . GLN A 1 62 ? -1.327 4.140 2.242 1.00 9.23 1061 GLN X N 1
ATOM 667 C CA A GLN A 1 62 ? -2.216 3.651 3.258 0.50 10.18 1061 GLN X CA 1
ATOM 668 C CA B GLN A 1 62 ? -2.364 3.625 3.207 0.50 9.82 1061 GLN X CA 1
ATOM 669 C C . GLN A 1 62 ? -2.661 2.235 2.845 1.00 9.68 1061 GLN X C 1
ATOM 670 O O . GLN A 1 62 ? -3.077 1.988 1.713 1.00 12.33 1061 GLN X O 1
ATOM 681 N N . LEU A 1 63 ? -2.449 1.326 3.777 1.00 7.82 1062 LEU X N 1
ATOM 682 C CA A LEU A 1 63 ? -2.626 -0.066 3.502 0.50 7.05 1062 LEU X CA 1
ATOM 683 C CA B LEU A 1 63 ? -2.461 -0.160 3.567 0.50 9.06 1062 LEU X CA 1
ATOM 684 C C . LEU A 1 63 ? -3.559 -0.773 4.488 1.00 7.53 1062 LEU X C 1
ATOM 685 O O . LEU A 1 63 ? -3.645 -0.370 5.596 1.00 8.94 1062 LEU X O 1
ATOM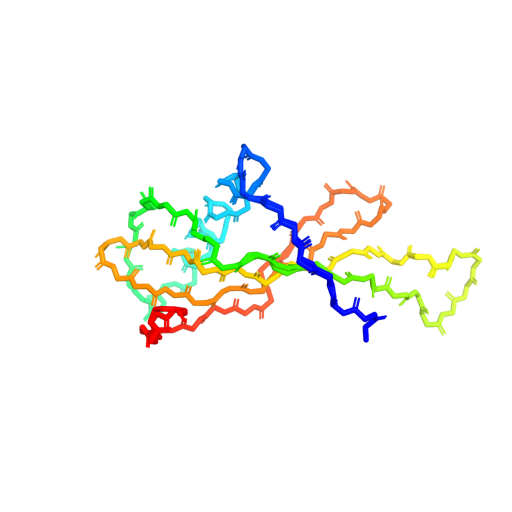 694 N N A TYR A 1 64 ? -4.222 -1.804 3.991 0.50 6.70 1063 TYR X N 1
ATOM 695 N N B TYR A 1 64 ? -4.153 -1.860 4.012 0.50 6.91 1063 TYR X N 1
ATOM 696 C CA A TYR A 1 64 ? -4.861 -2.823 4.814 0.50 6.54 1063 TYR X CA 1
ATOM 697 C CA B TYR A 1 64 ? -4.917 -2.786 4.863 0.50 6.45 1063 TYR X CA 1
ATOM 698 C C A TYR A 1 64 ? -3.932 -3.988 4.906 0.50 6.12 1063 TYR X C 1
ATOM 699 C C B TYR A 1 64 ? -4.121 -4.082 4.942 0.50 6.52 1063 TYR X C 1
ATOM 700 O O A TYR A 1 64 ? -3.536 -4.579 3.889 0.50 6.84 1063 TYR X O 1
ATOM 701 O O B TYR A 1 64 ? -3.922 -4.779 3.941 0.50 6.91 1063 TYR X O 1
ATOM 718 N N . VAL A 1 65 ? -3.589 -4.372 6.128 1.00 7.08 1064 VAL X N 1
ATOM 719 C CA . VAL A 1 65 ? -2.675 -5.447 6.376 1.00 7.27 1064 VAL X CA 1
ATOM 720 C C . VAL A 1 65 ? -3.249 -6.436 7.420 1.00 6.53 1064 VAL X C 1
ATOM 721 O O . VAL A 1 65 ? -3.550 -6.004 8.531 1.00 6.96 1064 VAL X O 1
ATOM 725 N N . TYR A 1 66 ? -3.306 -7.699 7.042 1.00 6.57 1065 TYR X N 1
ATOM 726 C CA . TYR A 1 66 ? -3.578 -8.737 7.983 1.00 6.26 1065 TYR X CA 1
ATOM 727 C C . TYR A 1 66 ? -2.274 -9.112 8.682 1.00 6.83 1065 TYR X C 1
ATOM 728 O O . TYR A 1 66 ? -1.257 -9.409 8.014 1.00 7.31 1065 TYR X O 1
ATOM 737 N N . ALA A 1 67 ? -2.357 -9.173 9.997 1.00 6.86 1066 ALA X N 1
ATOM 738 C CA . ALA A 1 67 ? -1.258 -9.672 10.814 1.00 8.09 1066 ALA X CA 1
ATOM 739 C C . ALA A 1 67 ? -1.892 -10.423 11.979 1.00 8.79 1066 ALA X C 1
ATOM 740 O O . ALA A 1 67 ? -2.864 -9.944 12.554 1.00 8.87 1066 ALA X O 1
ATOM 742 N N . SER A 1 68 ? -1.373 -11.607 12.272 1.00 9.44 1067 SER X N 1
ATOM 743 C CA . SER A 1 68 ? -1.976 -12.490 13.274 1.00 10.11 1067 SER X CA 1
ATOM 744 C C . SER A 1 68 ? -3.449 -12.681 13.036 1.00 11.00 1067 SER X C 1
ATOM 745 O O . SER A 1 68 ? -4.239 -12.747 13.947 1.00 10.90 1067 SER X O 1
ATOM 748 N N . ASP A 1 69 ? -3.809 -12.768 11.744 1.00 9.55 1068 ASP X N 1
ATOM 749 C CA . ASP A 1 69 ? -5.171 -13.027 11.306 1.00 9.75 1068 ASP X CA 1
ATOM 750 C C . ASP A 1 69 ? -6.177 -11.963 11.761 1.00 10.06 1068 ASP X C 1
ATOM 751 O O . ASP A 1 69 ? -7.364 -12.228 11.795 1.00 11.11 1068 ASP X O 1
ATOM 756 N N . LYS A 1 70 ? -5.683 -10.737 11.934 1.00 9.12 1069 LYS X N 1
ATOM 757 C CA A LYS A 1 70 ? -6.529 -9.573 12.223 0.50 9.28 1069 LYS X CA 1
ATOM 758 C CA B LYS A 1 70 ? -6.513 -9.554 12.218 0.50 8.93 1069 LYS X CA 1
ATOM 759 C C . LYS A 1 70 ? -6.155 -8.463 11.219 1.00 8.14 1069 LYS X C 1
ATOM 760 O O . LYS A 1 70 ? -5.036 -8.392 10.824 1.00 8.09 1069 LYS X O 1
ATOM 771 N N . LEU A 1 71 ? -7.143 -7.627 10.863 1.00 8.27 1070 LEU X N 1
ATOM 772 C CA . LEU A 1 71 ? -6.956 -6.613 9.814 1.00 6.90 1070 LEU X CA 1
ATOM 773 C C . LEU A 1 71 ? -6.645 -5.270 10.447 1.00 7.39 1070 LEU X C 1
ATOM 774 O O . LEU A 1 71 ? -7.460 -4.750 11.226 1.00 8.23 1070 LEU X O 1
ATOM 779 N N . PHE A 1 72 ? -5.556 -4.658 10.002 1.00 7.20 1071 PHE X N 1
ATOM 780 C CA . PHE A 1 72 ? -5.139 -3.343 10.493 1.00 7.72 1071 PHE X CA 1
ATOM 781 C C . PHE A 1 72 ? -4.978 -2.376 9.331 1.00 8.92 1071 PHE X C 1
ATOM 782 O O . PHE A 1 72 ? -4.841 -2.794 8.183 1.00 8.74 1071 PHE X O 1
ATOM 790 N N . ARG A 1 73 ? -5.085 -1.089 9.649 1.00 9.27 1072 ARG X N 1
ATOM 791 C CA B ARG A 1 73 ? -4.796 0.005 8.711 0.38 10.23 1072 ARG X CA 1
ATOM 792 C CA C ARG A 1 73 ? -4.779 -0.043 8.672 0.62 11.28 1072 ARG X CA 1
ATOM 793 C C . ARG A 1 73 ? -3.508 0.658 9.048 1.00 11.13 1072 ARG X C 1
ATOM 794 O O . ARG A 1 73 ? -3.330 1.069 10.197 1.00 15.02 1072 ARG X O 1
ATOM 809 N N . ALA A 1 74 ? -2.614 0.813 8.097 1.00 9.77 1073 ALA X N 1
ATOM 810 C CA . ALA A 1 74 ? -1.324 1.432 8.347 1.00 9.86 1073 ALA X CA 1
ATOM 811 C C . ALA A 1 74 ? -1.067 2.525 7.335 1.00 9.68 1073 ALA X C 1
ATOM 812 O O . ALA A 1 74 ? -1.411 2.378 6.162 1.00 10.41 1073 ALA X O 1
ATOM 814 N N . ASP A 1 75 ? -0.412 3.598 7.801 1.00 10.51 1074 ASP X N 1
ATOM 815 C CA A ASP A 1 75 ? 0.074 4.710 6.974 0.50 10.05 1074 ASP X CA 1
ATOM 816 C CA B ASP A 1 75 ? 0.051 4.597 6.897 0.50 11.04 1074 ASP X CA 1
ATOM 817 C C . ASP A 1 75 ? 1.566 4.721 7.056 1.00 10.26 1074 ASP X C 1
ATOM 818 O O . ASP A 1 75 ? 2.107 4.740 8.169 1.00 11.69 1074 ASP X O 1
ATOM 827 N N . ILE A 1 76 ? 2.225 4.738 5.892 1.00 9.98 1075 ILE X N 1
ATOM 828 C CA A ILE A 1 76 ? 3.677 4.742 5.806 0.50 9.30 1075 ILE X CA 1
ATOM 829 C CA B ILE A 1 76 ? 3.647 4.686 5.800 0.50 9.59 1075 ILE X CA 1
ATOM 830 C C . ILE A 1 76 ? 4.105 5.823 4.867 1.00 9.38 1075 ILE X C 1
ATOM 831 O O . ILE A 1 76 ? 3.552 5.988 3.787 1.00 11.20 1075 ILE X O 1
ATOM 840 N N . SER A 1 77 ? 5.104 6.603 5.281 1.00 10.92 1076 SER X N 1
ATOM 841 C CA . SER A 1 77 ? 5.706 7.541 4.357 1.00 11.50 1076 SER X CA 1
ATOM 842 C C . SER A 1 77 ? 7.021 6.974 3.821 1.00 10.32 1076 SER X C 1
ATOM 843 O O . SER A 1 77 ? 7.687 6.158 4.456 1.00 10.95 1076 SER X O 1
ATOM 846 N N . GLU A 1 78 ? 7.352 7.432 2.631 1.00 11.33 1077 GLU X N 1
ATOM 847 C CA A GLU A 1 78 ? 8.646 7.140 2.068 0.50 11.85 1077 GLU X CA 1
ATOM 848 C CA B GLU A 1 78 ? 8.625 7.138 2.026 0.50 10.85 1077 GLU X CA 1
ATOM 849 C C . GLU A 1 78 ? 9.228 8.415 1.561 1.00 12.04 1077 GLU X C 1
ATOM 850 O O . GLU A 1 78 ? 8.594 9.131 0.806 1.00 17.09 1077 GLU X O 1
ATOM 861 N N . ASP A 1 79 ? 10.471 8.660 1.888 1.00 12.58 1078 ASP X N 1
ATOM 862 C CA . ASP A 1 79 ? 11.220 9.869 1.516 1.00 15.99 1078 ASP X CA 1
ATOM 863 C C . ASP A 1 79 ? 11.735 9.765 0.102 1.00 17.11 1078 ASP X C 1
ATOM 864 O O . ASP A 1 79 ? 12.309 8.759 -0.299 1.00 24.79 1078 ASP X O 1
ATOM 869 N N . TYR A 1 80 ? 11.551 10.821 -0.654 1.00 16.92 1079 TYR X N 1
ATOM 870 C CA . TYR A 1 80 ? 11.946 10.884 -2.086 1.00 21.23 1079 TYR X CA 1
ATOM 871 C C . TYR A 1 80 ? 13.510 10.709 -2.113 1.00 23.39 1079 TYR X C 1
ATOM 872 O O . TYR A 1 80 ? 14.022 9.954 -2.908 1.00 29.81 1079 TYR X O 1
ATOM 881 N N . LYS A 1 81 ? 14.226 11.442 -1.245 1.00 23.40 1080 LYS X N 1
ATOM 882 C CA . LYS A 1 81 ? 15.674 11.681 -1.371 1.00 27.16 1080 LYS X CA 1
ATOM 883 C C . LYS A 1 81 ? 16.384 10.409 -0.864 1.00 28.54 1080 LYS X C 1
ATOM 884 O O . LYS A 1 81 ? 17.453 10.000 -1.405 1.00 32.30 1080 LYS X O 1
ATOM 890 N N . THR A 1 82 ? 15.834 9.812 0.205 1.00 25.69 1081 THR X N 1
ATOM 891 C CA . THR A 1 82 ? 16.487 8.705 0.971 1.00 28.27 1081 THR X CA 1
ATOM 892 C C . THR A 1 82 ? 15.986 7.364 0.453 1.00 26.71 1081 THR X C 1
ATOM 893 O O . THR A 1 82 ? 16.626 6.314 0.655 1.00 27.21 1081 THR X O 1
ATOM 897 N N . ARG A 1 83 ? 14.841 7.317 -0.198 1.00 25.69 1082 ARG X N 1
ATOM 898 C CA . ARG A 1 83 ? 13.985 6.149 -0.043 1.00 24.48 1082 ARG X CA 1
ATOM 899 C C . ARG A 1 83 ? 14.257 5.488 1.332 1.00 23.78 1082 ARG X C 1
ATOM 900 O O . ARG A 1 83 ? 14.740 4.375 1.438 1.00 27.24 1082 ARG X O 1
ATOM 908 N N . GLY A 1 84 ? 13.942 6.242 2.374 1.00 19.19 1083 GLY X N 1
ATOM 909 C CA . GLY A 1 84 ? 13.634 5.787 3.775 1.00 18.07 1083 GLY X CA 1
ATOM 910 C C . GLY A 1 84 ? 12.149 5.852 4.160 1.00 15.88 1083 GLY X C 1
ATOM 911 O O . GLY A 1 84 ? 11.425 6.701 3.697 1.00 18.79 1083 GLY X O 1
ATOM 912 N N . ARG A 1 85 ? 11.704 4.861 4.939 1.00 15.34 1084 ARG X N 1
ATOM 913 C CA A ARG A 1 85 ? 10.291 4.647 5.309 0.50 13.00 1084 ARG X CA 1
ATOM 914 C CA B ARG A 1 85 ? 10.316 4.739 5.223 0.50 14.07 1084 ARG X CA 1
ATOM 915 C C . ARG A 1 85 ? 10.072 4.959 6.725 1.00 12.95 1084 ARG X C 1
ATOM 916 O O . ARG A 1 85 ? 10.949 4.732 7.549 1.00 18.22 1084 ARG X O 1
ATOM 931 N N A LYS A 1 86 ? 8.868 5.465 7.039 0.50 13.41 1085 LYS X N 1
ATOM 932 N N B LYS A 1 86 ? 8.888 5.385 7.094 0.50 13.61 1085 LYS X N 1
ATOM 933 C CA A LYS A 1 86 ? 8.394 5.705 8.405 0.50 12.82 1085 LYS X CA 1
ATOM 934 C CA B LYS A 1 86 ? 8.545 5.385 8.467 0.50 14.47 1085 LYS X CA 1
ATOM 935 C C A LYS A 1 86 ? 6.996 5.096 8.550 0.50 12.61 1085 LYS X C 1
ATOM 936 C C B LYS A 1 86 ? 7.049 5.166 8.636 0.50 12.77 1085 LYS X C 1
ATOM 937 O O A LYS A 1 86 ? 6.135 5.291 7.669 0.50 12.69 1085 LYS X O 1
ATOM 938 O O B LYS A 1 86 ? 6.214 5.592 7.808 0.50 11.44 1085 LYS X O 1
ATOM 949 N N . LEU A 1 87 ? 6.734 4.412 9.664 1.00 12.92 1086 LEU X N 1
ATOM 950 C CA . LEU A 1 87 ? 5.373 4.069 10.002 1.00 11.91 1086 LEU X CA 1
ATOM 951 C C . LEU A 1 87 ? 4.740 5.234 10.693 1.00 13.39 1086 LEU X C 1
ATOM 952 O O . LEU A 1 87 ? 5.173 5.616 11.765 1.00 16.94 1086 LEU X O 1
ATOM 957 N N . LEU A 1 88 ? 3.789 5.864 10.066 1.00 13.47 1087 LEU X N 1
ATOM 958 C CA . LEU A 1 88 ? 3.120 7.051 10.633 1.00 14.85 1087 LEU X CA 1
ATOM 959 C C . LEU A 1 88 ? 1.991 6.686 11.580 1.00 15.93 1087 LEU X C 1
ATOM 960 O O . LEU A 1 88 ? 1.713 7.391 12.537 1.00 22.09 1087 LEU X O 1
ATOM 965 N N . ARG A 1 89 ? 1.267 5.670 11.193 1.00 15.37 1088 ARG X N 1
ATOM 966 C CA . ARG A 1 89 ? 0.117 5.208 11.852 1.00 20.87 1088 ARG X CA 1
ATOM 967 C C . ARG A 1 89 ? -0.225 3.805 11.707 1.00 15.13 1088 ARG X C 1
ATOM 968 O O . ARG A 1 89 ? 0.004 3.273 10.637 1.00 13.39 1088 ARG X O 1
ATOM 976 N N . PHE A 1 90 ? -0.769 3.171 12.750 1.00 14.48 1089 PHE X N 1
ATOM 977 C CA . PHE A 1 90 ? -1.124 1.773 12.696 1.00 13.35 1089 PHE X CA 1
ATOM 978 C C . PHE A 1 90 ? -2.296 1.579 13.653 1.00 15.57 1089 PHE X C 1
ATOM 979 O O . PHE A 1 90 ? -2.149 1.850 14.827 1.00 19.61 1089 PHE X O 1
ATOM 987 N N . ASN A 1 91 ? -3.430 1.113 13.146 1.00 13.39 1090 ASN X N 1
ATOM 988 C CA . ASN A 1 91 ? -4.685 1.016 13.914 1.00 15.18 1090 ASN X CA 1
ATOM 989 C C . ASN A 1 91 ? -5.443 -0.231 13.562 1.00 13.15 1090 ASN X C 1
ATOM 990 O O . ASN A 1 91 ? -5.489 -0.655 12.435 1.00 13.26 1090 ASN X O 1
ATOM 995 N N . GLY A 1 92 ? -6.059 -0.836 14.549 1.00 13.32 1091 GLY X N 1
ATOM 996 C CA . GLY A 1 92 ? -7.061 -1.806 14.272 1.00 13.15 1091 GLY X CA 1
ATOM 997 C C . GLY A 1 92 ? -7.394 -2.663 15.438 1.00 10.91 1091 GLY X C 1
ATOM 998 O O . GLY A 1 92 ? -6.932 -2.385 16.511 1.00 14.17 1091 GLY X O 1
ATOM 999 N N . PRO A 1 93 ? -8.215 -3.699 15.236 1.00 11.07 1092 PRO X N 1
ATOM 1000 C CA A PRO A 1 93 ? -8.736 -4.167 13.963 0.50 9.98 1092 PRO X CA 1
ATOM 1001 C CA B PRO A 1 93 ? -8.701 -4.132 13.922 0.50 10.45 1092 PRO X CA 1
ATOM 1002 C C . PRO A 1 93 ? -9.708 -3.193 13.318 1.00 11.15 1092 PRO X C 1
ATOM 1003 O O . PRO A 1 93 ? -10.474 -2.526 14.033 1.00 13.13 1092 PRO X O 1
ATOM 1010 N N . VAL A 1 94 ? -9.738 -3.170 12.010 1.00 9.75 1093 VAL X N 1
ATOM 1011 C CA . VAL A 1 94 ? -10.689 -2.387 11.247 1.00 11.04 1093 VAL X CA 1
ATOM 1012 C C . VAL A 1 94 ? -11.412 -3.264 10.317 1.00 12.16 1093 VAL X C 1
ATOM 1013 O O . VAL A 1 94 ? -10.912 -4.296 9.875 1.00 12.55 1093 VAL X O 1
ATOM 1017 N N . PRO A 1 95 ? -12.603 -2.796 9.950 1.00 14.51 1094 PRO X N 1
ATOM 1018 C CA A PRO A 1 95 ? -13.343 -3.583 9.125 0.60 16.97 1094 PRO X CA 1
ATOM 1019 C CA B PRO A 1 95 ? -13.590 -3.377 9.115 0.40 16.86 1094 PRO X CA 1
ATOM 1020 C C . PRO A 1 95 ? -12.853 -3.616 7.834 1.00 14.16 1094 PRO X C 1
ATOM 1021 O O . PRO A 1 95 ? -12.206 -2.574 7.292 1.00 12.50 1094 PRO X O 1
ATOM 1028 N N A PRO A 1 96 ? -13.060 -4.754 7.251 0.50 13.67 1095 PRO X N 1
ATOM 1029 N N B PRO A 1 96 ? -13.000 -4.805 7.198 0.50 21.42 1095 PRO X N 1
ATOM 1030 C CA A PRO A 1 96 ? -12.647 -4.860 5.935 0.50 9.72 1095 PRO X CA 1
ATOM 1031 C CA B PRO A 1 96 ? -12.321 -5.243 5.916 0.50 20.82 1095 PRO X CA 1
ATOM 1032 C C A PRO A 1 96 ? -13.185 -3.893 4.982 0.50 10.20 1095 PRO X C 1
ATOM 1033 C C B PRO A 1 96 ? -12.903 -4.891 4.504 0.50 21.15 1095 PRO X C 1
ATOM 1034 O O A PRO A 1 96 ? -14.288 -3.248 5.197 0.50 11.21 1095 PRO X O 1
ATOM 1035 O O B PRO A 1 96 ? -13.777 -5.572 4.052 0.50 25.68 1095 PRO X O 1
ATOM 1042 N N . PRO A 1 97 ? -12.447 -3.758 3.882 1.00 16.37 1096 PRO X N 1
ATOM 1043 C CA A PRO A 1 97 ? -12.947 -2.833 2.875 0.60 14.64 1096 PRO X CA 1
ATOM 1044 C CA B PRO A 1 97 ? -12.806 -2.980 2.758 0.40 17.38 1096 PRO X CA 1
ATOM 1045 C C . PRO A 1 97 ? -14.049 -3.442 2.074 1.00 17.54 1096 PRO X C 1
ATOM 1046 O O . PRO A 1 97 ? -14.911 -2.649 1.678 1.00 22.53 1096 PRO X O 1
#

Radius of gyration: 13.6 Å; Cα contacts (8 Å, |Δi|>4): 278; chains: 1; bounding box: 30×38×29 Å

Foldseek 3Di:
DDKDWDADDDVLLVVQVVQLVVVCVVQPVHRWAWDDWHDGKIKDFDADPDDDGGTQWMKMWIFTAINNATKIWIKTAGPVPRDIDTPDIDDRDDDD

Secondary structure (DSSP, 8-state):
---EEEPPSHHHHHHHHHHHHHHHHH-TT-S--EEEEEEEEEEEEEE-SSSS-SEEEEEEEEEEEETTEEEEEEEEEETTT--EEEEEEE------

B-factor: mean 15.75, std 8.48, range [5.59, 62.1]